Protein AF-A0A068NR97-F1 (afdb_monomer_lite)

Foldseek 3Di:
DVLVVLCVVPVDPDPVSVVSCCVVPVCVVVVVVVVVVVVD

Structure (mmCIF, N/CA/C/O backbone):
data_AF-A0A068NR97-F1
#
_entry.id   AF-A0A068NR97-F1
#
loop_
_atom_site.group_PDB
_atom_site.id
_atom_site.type_symbol
_atom_site.label_atom_id
_atom_site.label_alt_id
_atom_site.label_comp_id
_atom_site.label_asym_id
_atom_site.label_entity_id
_atom_site.label_seq_id
_atom_site.pdbx_PDB_ins_code
_atom_site.Cartn_x
_atom_site.Cartn_y
_atom_site.Cartn_z
_atom_site.occupancy
_atom_site.B_iso_or_equiv
_atom_site.auth_seq_id
_atom_site.auth_comp_id
_atom_site.auth_asym_id
_atom_site.auth_atom_id
_atom_site.pdbx_PDB_model_num
ATOM 1 N N . MET A 1 1 ? -4.435 -7.375 -0.231 1.00 86.12 1 MET A N 1
ATOM 2 C CA . MET A 1 1 ? -4.183 -8.099 -1.499 1.00 86.12 1 MET A CA 1
ATOM 3 C C . MET A 1 1 ? -3.574 -7.203 -2.567 1.00 86.12 1 MET A C 1
ATOM 5 O O . MET A 1 1 ? -2.387 -7.356 -2.778 1.00 86.12 1 MET A O 1
ATOM 9 N N . LEU A 1 2 ? -4.291 -6.257 -3.201 1.00 95.44 2 LEU A N 1
ATOM 10 C CA . LEU A 1 2 ? -3.683 -5.437 -4.273 1.00 95.44 2 LEU A CA 1
ATOM 11 C C . LEU A 1 2 ? -2.434 -4.658 -3.816 1.00 95.44 2 LEU A C 1
ATOM 13 O O . LEU A 1 2 ? -1.456 -4.634 -4.544 1.00 95.44 2 LEU A O 1
ATOM 17 N N . HIS A 1 3 ? -2.448 -4.104 -2.597 1.00 96.25 3 HIS A N 1
ATOM 18 C CA . HIS A 1 3 ? -1.278 -3.473 -1.968 1.00 96.25 3 HIS A CA 1
ATOM 19 C C . HIS A 1 3 ? -0.027 -4.364 -2.035 1.00 96.25 3 HIS A C 1
ATOM 21 O O . HIS A 1 3 ? 1.005 -3.949 -2.547 1.00 96.25 3 HIS A O 1
ATOM 27 N N . GLU A 1 4 ? -0.157 -5.618 -1.599 1.00 97.38 4 GLU A N 1
ATOM 28 C CA . GLU A 1 4 ? 0.937 -6.594 -1.614 1.00 97.38 4 GLU A CA 1
ATOM 29 C C . GLU A 1 4 ? 1.340 -6.998 -3.036 1.00 97.38 4 GLU A C 1
ATOM 31 O O . GLU A 1 4 ? 2.513 -7.210 -3.316 1.00 97.38 4 GLU A O 1
ATOM 36 N N . LEU A 1 5 ? 0.387 -7.067 -3.972 1.00 97.38 5 LEU A N 1
ATOM 37 C CA . LEU A 1 5 ? 0.700 -7.352 -5.375 1.00 97.38 5 LEU A CA 1
ATOM 38 C C . LEU A 1 5 ? 1.492 -6.213 -6.027 1.00 97.38 5 LEU A C 1
ATOM 40 O O . LEU A 1 5 ? 2.386 -6.480 -6.827 1.00 97.38 5 LEU A O 1
ATOM 44 N N . CYS A 1 6 ? 1.218 -4.955 -5.668 1.00 97.94 6 CYS A N 1
ATOM 45 C CA . CYS A 1 6 ? 2.016 -3.819 -6.128 1.00 97.94 6 CYS A CA 1
ATOM 46 C C . CYS A 1 6 ? 3.485 -3.935 -5.684 1.00 97.94 6 CYS A C 1
ATOM 48 O O . CYS A 1 6 ? 4.364 -3.531 -6.446 1.00 97.94 6 CYS A O 1
ATOM 50 N N . HI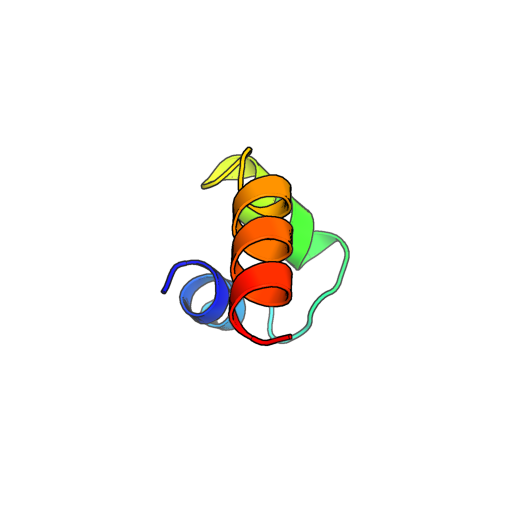S A 1 7 ? 3.766 -4.556 -4.530 1.00 98.00 7 HIS A N 1
ATOM 51 C CA . HIS A 1 7 ? 5.135 -4.784 -4.051 1.00 98.00 7 HIS A CA 1
ATOM 52 C C . HIS A 1 7 ? 5.964 -5.746 -4.911 1.00 98.00 7 HIS A C 1
ATOM 54 O O . HIS A 1 7 ? 7.191 -5.693 -4.860 1.00 98.00 7 HIS A O 1
ATOM 60 N N . LEU A 1 8 ? 5.331 -6.552 -5.771 1.00 97.94 8 LEU A N 1
ATOM 61 C CA . LEU A 1 8 ? 6.045 -7.374 -6.755 1.00 97.94 8 LEU A CA 1
ATOM 62 C C . LEU A 1 8 ? 6.695 -6.538 -7.872 1.00 97.94 8 LEU A C 1
ATOM 64 O O . LEU A 1 8 ? 7.638 -7.000 -8.507 1.00 97.94 8 LEU A O 1
ATOM 68 N N . LEU A 1 9 ? 6.186 -5.326 -8.127 1.00 98.00 9 LEU A N 1
ATOM 69 C CA . LEU A 1 9 ? 6.673 -4.424 -9.178 1.00 98.00 9 LEU A CA 1
ATOM 70 C C . LEU A 1 9 ? 7.398 -3.200 -8.609 1.00 98.00 9 LEU A C 1
ATOM 72 O O . LEU A 1 9 ? 8.370 -2.730 -9.197 1.00 98.00 9 LEU A O 1
ATOM 76 N N . VAL A 1 10 ? 6.915 -2.667 -7.484 1.00 98.38 10 VAL A N 1
ATOM 77 C CA . VAL A 1 10 ? 7.486 -1.501 -6.802 1.00 98.38 10 VAL A CA 1
ATOM 78 C C . VAL A 1 10 ? 7.677 -1.850 -5.323 1.00 98.38 10 VAL A C 1
ATOM 80 O O . VAL A 1 10 ? 6.701 -1.852 -4.572 1.00 98.38 10 VAL A O 1
ATOM 83 N N . PRO A 1 11 ? 8.913 -2.149 -4.883 1.00 97.50 11 PRO A N 1
ATOM 84 C CA . PRO A 1 11 ? 9.172 -2.663 -3.535 1.00 97.50 11 PRO A CA 1
ATOM 85 C C . PRO A 1 11 ? 8.808 -1.699 -2.400 1.00 97.50 11 PRO A C 1
ATOM 87 O O . PRO A 1 11 ? 8.575 -2.137 -1.279 1.00 97.50 11 PRO A O 1
ATOM 90 N N . ASP A 1 12 ? 8.760 -0.397 -2.677 1.00 98.19 12 ASP A N 1
ATOM 91 C CA . ASP A 1 12 ? 8.500 0.659 -1.699 1.00 98.19 12 ASP A CA 1
ATOM 9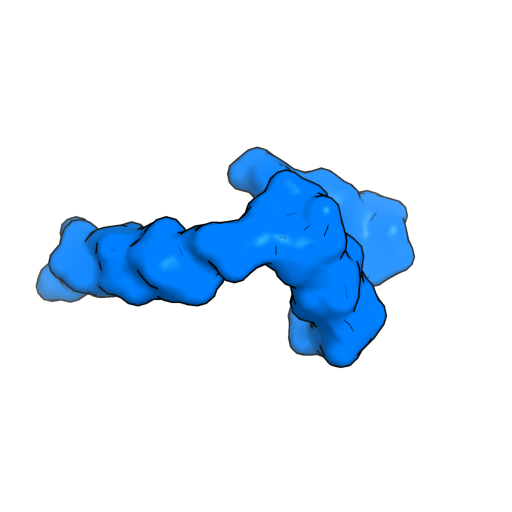2 C C . ASP A 1 12 ? 7.162 1.377 -1.942 1.00 98.19 12 ASP A C 1
ATOM 94 O O . ASP A 1 12 ? 6.497 1.183 -2.957 1.00 98.19 12 ASP A O 1
ATOM 98 N N . HIS A 1 13 ? 6.762 2.257 -1.020 1.00 97.94 13 HIS A N 1
ATOM 99 C CA . HIS A 1 13 ? 5.587 3.128 -1.174 1.00 97.94 13 HIS A CA 1
ATOM 100 C C . HIS A 1 13 ? 5.933 4.455 -1.869 1.00 97.94 13 HIS A C 1
ATOM 102 O O . HIS A 1 13 ? 5.521 5.531 -1.433 1.00 97.94 13 HIS A O 1
ATOM 108 N N . SER A 1 14 ? 6.724 4.415 -2.945 1.00 98.38 14 SER A N 1
ATOM 109 C CA . SER A 1 14 ? 7.049 5.607 -3.739 1.00 98.38 14 SER A CA 1
ATOM 110 C C . SER A 1 14 ? 5.869 6.100 -4.593 1.00 98.38 14 SER A C 1
ATOM 112 O O . SER A 1 14 ? 4.799 5.496 -4.681 1.00 98.38 14 SER A O 1
ATOM 114 N N . ARG A 1 15 ? 6.065 7.210 -5.321 1.00 98.25 15 ARG A N 1
ATOM 115 C CA . ARG A 1 15 ? 5.082 7.700 -6.309 1.00 98.25 15 ARG A CA 1
ATOM 116 C C . ARG A 1 15 ? 4.737 6.658 -7.380 1.00 98.25 15 ARG A C 1
ATOM 118 O O . ARG A 1 15 ? 3.634 6.692 -7.915 1.00 98.25 15 ARG A O 1
ATOM 125 N N . ALA A 1 16 ? 5.660 5.759 -7.729 1.00 98.12 16 ALA A N 1
ATOM 126 C CA . ALA A 1 16 ? 5.385 4.695 -8.693 1.00 98.12 16 ALA A CA 1
ATOM 127 C C . ALA A 1 16 ? 4.372 3.683 -8.138 1.00 98.12 16 ALA A C 1
ATOM 129 O O . ALA A 1 16 ? 3.431 3.330 -8.846 1.00 98.12 16 ALA A O 1
ATOM 130 N N . PHE A 1 17 ? 4.503 3.316 -6.862 1.00 98.56 17 PHE A N 1
ATOM 131 C CA . PHE A 1 17 ? 3.560 2.449 -6.162 1.00 98.56 17 PHE A CA 1
ATOM 132 C C . PHE A 1 17 ? 2.154 3.045 -6.152 1.00 98.56 17 PHE A C 1
ATOM 134 O O . PHE A 1 17 ? 1.204 2.396 -6.583 1.00 98.56 17 PHE A O 1
ATOM 141 N N . PHE A 1 18 ? 2.019 4.308 -5.733 1.00 97.94 18 PHE A N 1
ATOM 142 C CA . PHE A 1 18 ? 0.701 4.941 -5.667 1.00 97.94 18 PHE A CA 1
ATOM 143 C C . PHE A 1 18 ? 0.060 5.116 -7.043 1.00 97.94 18 PHE A C 1
ATOM 145 O O . PHE A 1 18 ? -1.143 4.937 -7.148 1.00 97.94 18 PHE A O 1
ATOM 152 N N . ARG A 1 19 ? 0.837 5.349 -8.111 1.00 98.00 19 ARG A N 1
ATOM 153 C CA . ARG A 1 19 ? 0.294 5.359 -9.482 1.00 98.00 19 ARG A CA 1
ATOM 154 C C . ARG A 1 19 ? -0.266 4.000 -9.908 1.00 98.00 19 ARG A C 1
ATOM 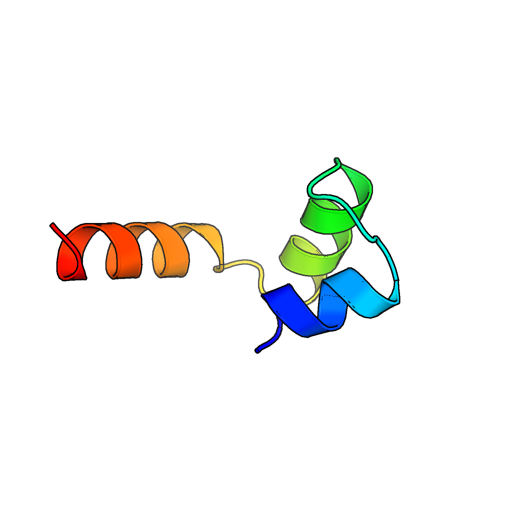156 O O . ARG A 1 19 ? -1.323 3.962 -10.529 1.00 98.00 19 ARG A O 1
ATOM 163 N N . LEU A 1 20 ? 0.420 2.901 -9.583 1.00 97.75 20 LEU A N 1
ATOM 164 C CA . LEU A 1 20 ? -0.091 1.550 -9.850 1.00 97.75 20 LEU A CA 1
ATOM 165 C C . LEU A 1 20 ? -1.361 1.273 -9.044 1.00 97.75 20 LEU A C 1
ATOM 167 O O . LEU A 1 20 ? -2.342 0.762 -9.581 1.00 97.75 20 LEU A O 1
ATOM 171 N N . LEU A 1 21 ? -1.350 1.645 -7.764 1.00 97.75 21 LEU A N 1
ATOM 172 C CA . LEU A 1 21 ? -2.489 1.448 -6.882 1.00 97.75 21 LEU A CA 1
ATOM 173 C C . LEU A 1 21 ? -3.698 2.291 -7.320 1.00 97.75 21 LEU A C 1
ATOM 175 O O . LEU A 1 21 ? -4.794 1.750 -7.392 1.00 97.75 21 LEU A O 1
ATOM 179 N N . ASP A 1 22 ? -3.499 3.561 -7.686 1.00 97.62 22 ASP A N 1
ATOM 180 C CA . ASP A 1 22 ? -4.540 4.456 -8.215 1.00 97.62 22 ASP A CA 1
ATOM 181 C C . ASP A 1 22 ? -5.143 3.911 -9.522 1.00 97.62 22 ASP A C 1
ATOM 183 O O . ASP A 1 22 ? -6.356 3.963 -9.712 1.00 97.62 22 ASP A O 1
ATOM 187 N N . GLY A 1 23 ? -4.317 3.351 -10.415 1.00 97.56 23 GLY A N 1
ATOM 188 C CA . GLY A 1 23 ? -4.776 2.812 -11.699 1.00 97.56 23 GLY A CA 1
ATOM 189 C C . GLY A 1 23 ? -5.644 1.554 -11.581 1.00 97.56 23 GLY A C 1
ATOM 190 O O . GLY A 1 23 ? -6.537 1.346 -12.401 1.00 97.56 23 GLY A O 1
ATOM 191 N N . HIS A 1 24 ? -5.407 0.722 -10.564 1.00 97.44 24 HIS A N 1
ATOM 192 C CA . HIS A 1 24 ? -6.127 -0.543 -10.369 1.00 97.44 24 HIS A CA 1
ATOM 193 C C . HIS A 1 24 ? -7.163 -0.507 -9.230 1.00 97.44 24 HIS A C 1
ATOM 195 O O . HIS A 1 24 ? -8.057 -1.352 -9.190 1.00 97.44 24 HIS A O 1
ATOM 201 N N . MET A 1 25 ? -7.059 0.446 -8.302 1.00 97.06 25 MET A N 1
ATOM 202 C CA . MET A 1 25 ? -7.981 0.652 -7.181 1.00 97.06 25 MET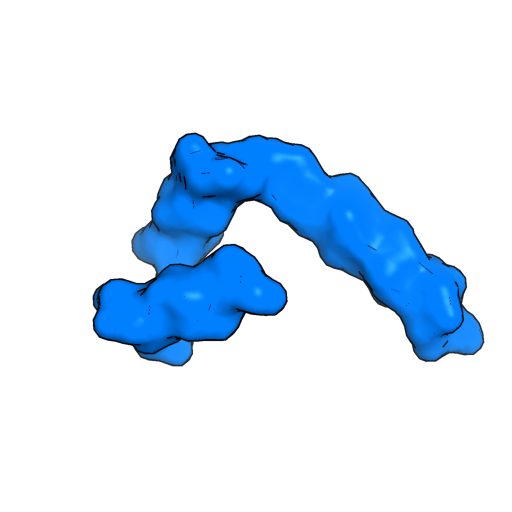 A CA 1
ATOM 203 C C . MET A 1 25 ? -8.081 2.149 -6.852 1.00 97.06 25 MET A C 1
ATOM 205 O O . MET A 1 25 ? -7.529 2.592 -5.849 1.00 97.06 25 MET A O 1
ATOM 209 N N . PRO A 1 26 ? -8.796 2.946 -7.660 1.00 96.69 26 PRO A N 1
ATOM 210 C CA . PRO A 1 26 ? -8.872 4.401 -7.480 1.00 96.69 26 PRO A CA 1
ATOM 211 C C . PRO A 1 26 ? -9.487 4.834 -6.135 1.00 96.69 26 PRO A C 1
ATOM 213 O O . PRO A 1 26 ? -9.244 5.944 -5.670 1.00 96.69 26 PRO A O 1
ATOM 216 N N . ASP A 1 27 ? -10.240 3.953 -5.471 1.00 97.88 27 ASP A N 1
ATOM 217 C CA . ASP A 1 27 ? -10.875 4.169 -4.167 1.00 97.88 27 ASP A CA 1
ATOM 218 C C . ASP A 1 27 ? -10.028 3.681 -2.969 1.00 97.88 27 ASP A C 1
ATOM 220 O O . ASP A 1 27 ? -10.505 3.635 -1.830 1.00 97.88 27 ASP A O 1
ATOM 224 N N . TRP A 1 28 ? -8.752 3.314 -3.172 1.00 96.56 28 TRP A N 1
ATOM 225 C CA . TRP A 1 28 ? -7.911 2.737 -2.109 1.00 96.56 28 TRP A CA 1
ATOM 226 C C . TRP A 1 28 ? -7.763 3.651 -0.885 1.00 96.56 28 TRP A C 1
ATOM 228 O O . TRP A 1 28 ? -7.609 3.157 0.234 1.00 96.56 28 TRP A O 1
ATOM 238 N N . ARG A 1 29 ? -7.829 4.975 -1.076 1.00 96.56 29 ARG A N 1
ATOM 239 C CA . ARG A 1 29 ? -7.722 5.965 0.006 1.00 96.56 29 ARG A CA 1
ATOM 240 C C . ARG A 1 29 ? -8.887 5.851 0.982 1.00 96.56 29 ARG A C 1
ATOM 242 O O . ARG A 1 29 ? -8.662 5.781 2.186 1.00 96.56 29 ARG A O 1
ATOM 249 N N . GLU A 1 30 ? -10.112 5.750 0.473 1.00 97.62 30 GLU A N 1
ATOM 250 C CA . GLU A 1 30 ? -11.315 5.587 1.297 1.00 97.62 30 GLU A CA 1
ATOM 251 C C . GLU A 1 30 ? -11.305 4.240 2.022 1.00 97.62 30 GLU A C 1
ATOM 253 O O . GLU A 1 30 ? -11.614 4.164 3.213 1.00 97.62 30 GLU A O 1
ATOM 258 N N . ARG A 1 31 ? -10.866 3.178 1.334 1.00 95.94 31 ARG A N 1
ATOM 259 C CA . ARG A 1 31 ? -10.689 1.849 1.938 1.00 95.94 31 ARG A CA 1
ATOM 260 C C . ARG A 1 31 ? -9.661 1.869 3.068 1.00 95.94 31 ARG A C 1
ATOM 262 O O . ARG A 1 31 ? -9.929 1.301 4.124 1.00 95.94 31 ARG A O 1
ATOM 269 N N . LYS A 1 32 ? -8.521 2.543 2.870 1.00 95.31 32 LYS A N 1
ATOM 270 C CA . LYS A 1 32 ? -7.482 2.715 3.896 1.00 95.31 32 LYS A CA 1
ATOM 271 C C . LYS A 1 32 ? -8.032 3.462 5.104 1.00 95.31 32 LYS A C 1
ATOM 273 O O . LYS A 1 32 ? -7.928 2.955 6.212 1.00 95.31 32 LYS A O 1
ATOM 278 N N . THR A 1 33 ? -8.697 4.597 4.891 1.00 97.06 33 THR A N 1
ATOM 279 C CA . THR A 1 33 ? -9.316 5.366 5.979 1.00 97.06 33 THR A CA 1
ATOM 280 C C . THR A 1 33 ? -10.369 4.553 6.731 1.00 97.06 33 THR A C 1
ATOM 282 O O . THR A 1 33 ? -10.430 4.608 7.956 1.00 97.06 33 THR A O 1
ATOM 285 N N . ARG A 1 34 ? -11.199 3.768 6.033 1.00 97.25 34 ARG A N 1
ATOM 286 C CA . ARG A 1 34 ? -12.166 2.876 6.685 1.00 97.25 34 ARG A CA 1
ATOM 287 C C . ARG A 1 34 ? -11.470 1.813 7.534 1.00 97.25 34 ARG A C 1
ATOM 289 O O . ARG A 1 34 ? -11.927 1.553 8.640 1.00 97.25 34 ARG A O 1
ATOM 296 N N . LEU A 1 35 ? -10.390 1.215 7.033 1.00 95.31 35 LEU A N 1
ATOM 297 C CA . LEU A 1 35 ? -9.611 0.224 7.773 1.00 95.31 35 LEU A CA 1
ATOM 298 C C . LEU A 1 35 ? -8.964 0.837 9.021 1.00 95.31 35 LEU A C 1
ATOM 300 O O . LEU A 1 35 ? -9.081 0.267 10.097 1.00 95.31 35 LEU A O 1
ATOM 304 N N . GLU A 1 36 ? -8.358 2.018 8.899 1.00 95.94 36 GLU A N 1
ATOM 305 C CA . GLU A 1 36 ? -7.765 2.748 10.027 1.00 95.94 36 GLU A CA 1
ATOM 306 C C . GLU A 1 36 ? -8.804 3.061 11.112 1.00 95.94 36 GLU A C 1
ATOM 308 O O . GLU A 1 36 ? -8.514 2.906 12.291 1.00 95.94 36 GLU A O 1
ATOM 313 N N . ARG A 1 37 ? -10.037 3.420 10.728 1.00 96.81 37 ARG A N 1
ATOM 314 C CA . ARG A 1 37 ? -11.145 3.638 11.677 1.00 96.81 37 ARG A CA 1
ATOM 315 C C . ARG A 1 37 ? -11.628 2.368 12.376 1.00 96.81 37 ARG A C 1
ATOM 317 O O . ARG A 1 37 ? -12.152 2.470 13.473 1.00 96.81 37 ARG A O 1
ATOM 324 N N . LEU A 1 38 ? -11.526 1.206 11.730 1.00 96.12 38 LEU A N 1
ATOM 325 C CA . LEU A 1 38 ? -11.907 -0.080 12.328 1.00 96.12 38 LEU A CA 1
ATOM 326 C C . LEU A 1 38 ? -10.831 -0.632 13.272 1.00 96.12 38 LEU A C 1
ATOM 328 O O . LEU A 1 38 ? -11.140 -1.483 14.098 1.00 96.12 38 LEU A O 1
ATOM 332 N N . LEU A 1 39 ? -9.582 -0.1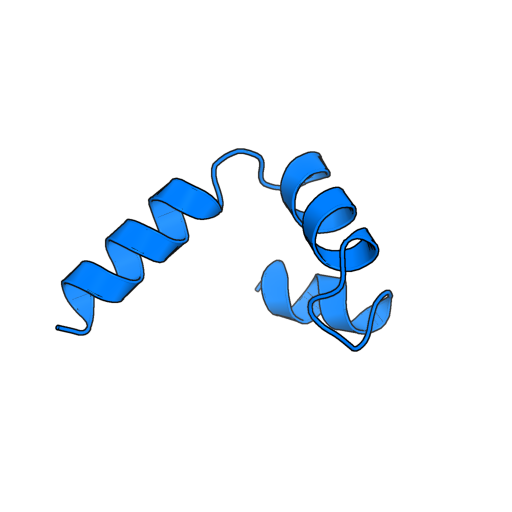98 13.099 1.00 92.31 39 LEU A N 1
ATOM 333 C CA . LEU A 1 39 ? -8.431 -0.603 13.911 1.00 92.31 39 LEU A CA 1
ATOM 334 C C . LEU A 1 39 ? -8.110 0.392 15.041 1.00 92.31 39 LEU A C 1
ATOM 336 O O . LEU A 1 39 ? -7.144 0.169 15.770 1.00 92.31 39 LEU A O 1
ATOM 340 N N . ALA A 1 40 ? -8.881 1.478 15.150 1.00 75.44 40 ALA A N 1
ATOM 341 C CA . ALA A 1 40 ? -8.828 2.450 16.241 1.00 75.44 40 ALA A CA 1
ATOM 342 C C . ALA A 1 40 ? -9.643 1.962 17.446 1.00 75.44 40 ALA A C 1
ATOM 344 O O . ALA A 1 40 ? -9.179 2.201 18.583 1.00 75.44 40 ALA A O 1
#

Radius of gyration: 10.68 Å; chains: 1; bounding box: 21×16×28 Å

Sequence (40 aa):
MLHELCHLLVPDHSRAFFRLLDGHMPDWRERKTRLERLLA

InterPro domains:
  IPR002725 YgjP-like, metallopeptidase domain [PF01863] (2-37)

pLDDT: mean 96.34, std 3.94, range [75.44, 98.56]

Organism: NCBI:txid661478

Secondary structure (DSS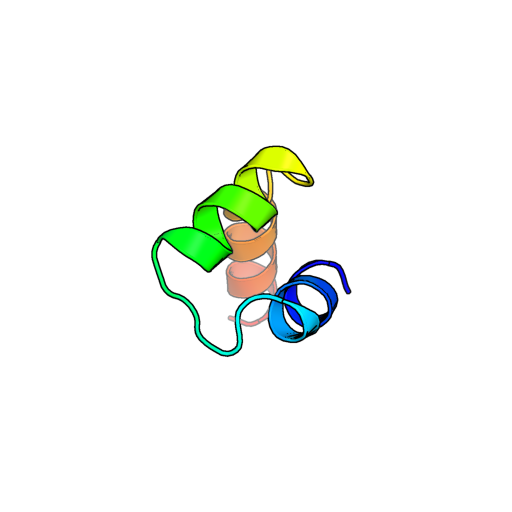P, 8-state):
-HHHHHTTT-SSSSHHHHHHHHHH-TTHHHHHHHHHHH--